Protein AF-A0A947A803-F1 (afdb_monomer)

Structure (mmCIF, N/CA/C/O backbone):
data_AF-A0A947A803-F1
#
_entry.id   AF-A0A947A803-F1
#
loop_
_atom_site.group_PDB
_atom_site.id
_atom_site.type_symbol
_atom_site.label_atom_id
_atom_site.label_alt_id
_atom_site.label_comp_id
_atom_site.label_asym_id
_atom_site.label_entity_id
_atom_site.label_seq_id
_atom_site.pdbx_PDB_ins_code
_atom_site.Cartn_x
_atom_site.Cartn_y
_atom_site.Cartn_z
_atom_site.occupancy
_atom_site.B_iso_or_equiv
_atom_site.auth_seq_id
_atom_site.auth_comp_id
_atom_site.auth_asym_id
_atom_site.auth_atom_id
_atom_site.pdbx_PDB_model_num
ATOM 1 N N . MET A 1 1 ? 1.089 -8.855 36.914 1.00 41.47 1 MET A N 1
ATOM 2 C CA . MET A 1 1 ? 0.316 -8.717 35.662 1.00 41.47 1 MET A CA 1
ATOM 3 C C . MET A 1 1 ? 0.716 -7.421 34.978 1.00 41.47 1 MET A C 1
ATOM 5 O O . MET A 1 1 ? 0.558 -6.369 35.584 1.00 41.47 1 MET A O 1
ATOM 9 N N . SER A 1 2 ? 1.285 -7.482 33.775 1.00 4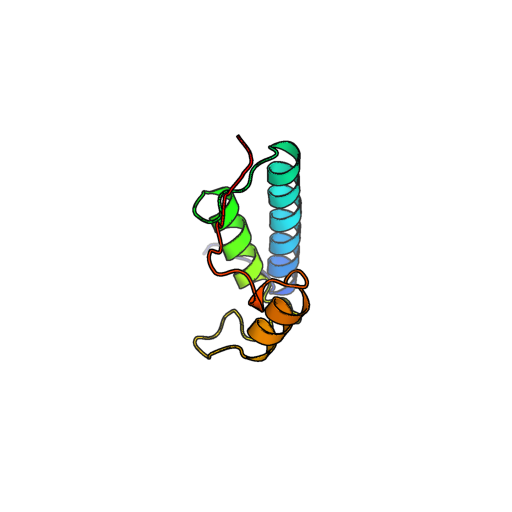4.47 2 SER A N 1
ATOM 10 C CA . SER A 1 2 ? 1.575 -6.293 32.969 1.00 44.47 2 SER A CA 1
ATOM 11 C C . SER A 1 2 ? 0.264 -5.639 32.519 1.00 44.47 2 SER A C 1
ATOM 13 O O . SER A 1 2 ? -0.569 -6.279 31.885 1.00 44.47 2 SER A O 1
ATOM 15 N N . ASN A 1 3 ? 0.082 -4.361 32.858 1.00 51.53 3 ASN A N 1
ATOM 16 C CA . ASN A 1 3 ? -0.990 -3.511 32.337 1.00 51.53 3 ASN A CA 1
ATOM 17 C C . ASN A 1 3 ? -0.695 -3.200 30.859 1.00 51.53 3 ASN A C 1
ATOM 19 O O . ASN A 1 3 ? -0.122 -2.158 30.543 1.00 51.53 3 ASN A O 1
ATOM 23 N N . TYR A 1 4 ? -1.025 -4.119 29.950 1.00 55.88 4 TYR A N 1
ATOM 24 C CA . TYR A 1 4 ? -1.073 -3.792 28.527 1.00 55.88 4 TYR A CA 1
ATOM 25 C C . TYR A 1 4 ? -2.339 -2.971 28.292 1.00 55.88 4 TYR A C 1
ATOM 27 O O . TYR A 1 4 ? -3.452 -3.488 28.320 1.00 55.88 4 TYR A O 1
ATOM 35 N N . LYS A 1 5 ? -2.162 -1.660 28.131 1.00 61.16 5 LYS A N 1
ATOM 36 C CA . LYS A 1 5 ? -3.218 -0.767 27.662 1.00 61.16 5 LYS A CA 1
ATOM 37 C C . LYS A 1 5 ? -3.492 -1.175 26.213 1.00 61.16 5 LYS A C 1
ATOM 39 O O . LYS A 1 5 ? -2.636 -0.940 25.364 1.00 61.16 5 LYS A O 1
ATOM 44 N N . GLU A 1 6 ? -4.607 -1.856 25.957 1.00 64.38 6 GLU A N 1
ATOM 45 C CA . GLU A 1 6 ? -4.999 -2.215 24.592 1.00 64.38 6 GLU A CA 1
ATOM 46 C C . GLU A 1 6 ? -5.030 -0.944 23.738 1.00 64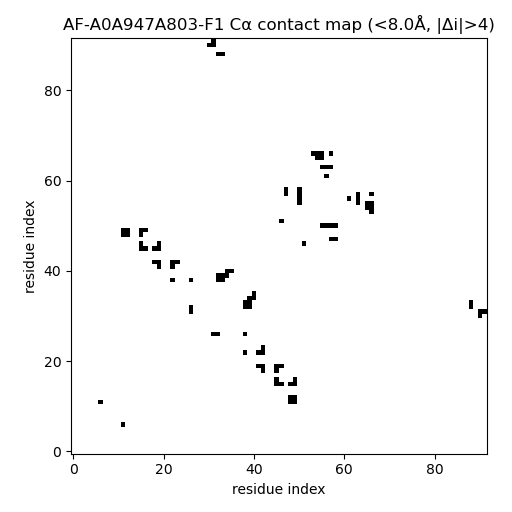.38 6 GLU A C 1
ATOM 48 O O . GLU A 1 6 ? -5.658 0.058 24.101 1.00 64.38 6 GLU A O 1
ATOM 53 N N . THR A 1 7 ? -4.273 -0.953 22.643 1.00 71.06 7 THR A N 1
ATOM 54 C CA . THR A 1 7 ? -4.238 0.160 21.701 1.00 71.06 7 THR A CA 1
ATOM 55 C C . THR A 1 7 ? -5.599 0.282 21.049 1.00 71.06 7 THR A C 1
ATOM 57 O O . THR A 1 7 ? -6.156 -0.688 20.540 1.00 71.06 7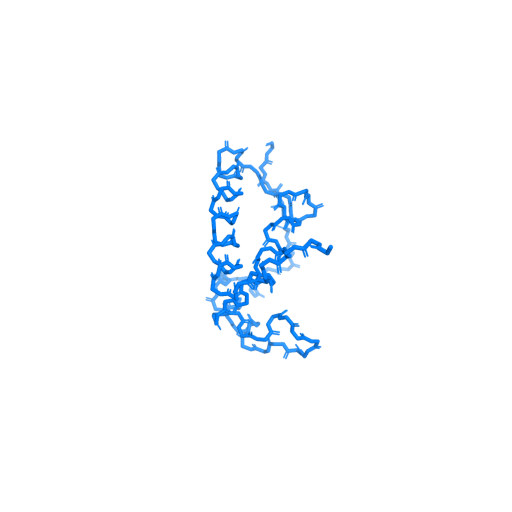 THR A O 1
ATOM 60 N N . THR A 1 8 ? -6.171 1.484 21.070 1.00 84.50 8 THR A N 1
ATOM 61 C CA . THR A 1 8 ? -7.446 1.695 20.387 1.00 84.50 8 THR A CA 1
ATOM 62 C C . THR A 1 8 ? -7.213 1.665 18.878 1.00 84.50 8 THR A C 1
ATOM 64 O O . THR A 1 8 ? -6.180 2.125 18.389 1.00 84.50 8 THR A O 1
ATOM 67 N N . ARG A 1 9 ? -8.196 1.192 18.106 1.00 82.31 9 ARG A N 1
ATOM 68 C CA . ARG A 1 9 ? -8.129 1.177 16.631 1.00 82.31 9 ARG A CA 1
ATOM 69 C C . ARG A 1 9 ? -7.754 2.539 16.029 1.00 82.31 9 ARG A C 1
ATOM 71 O O . ARG A 1 9 ? -7.069 2.607 15.011 1.00 82.31 9 ARG A O 1
ATOM 78 N N . ALA A 1 10 ? -8.175 3.631 16.671 1.00 82.69 10 ALA A N 1
ATOM 79 C CA . ALA A 1 10 ? -7.794 4.985 16.280 1.00 82.69 10 ALA A CA 1
ATOM 80 C C . ALA A 1 10 ? -6.281 5.233 16.432 1.00 82.69 10 ALA A C 1
ATOM 82 O O . ALA A 1 10 ? -5.663 5.774 15.521 1.00 82.69 10 ALA A O 1
ATOM 83 N N . GLN A 1 11 ? -5.664 4.786 17.532 1.00 84.62 11 GLN A N 1
ATOM 84 C CA . GLN A 1 11 ? -4.212 4.882 17.730 1.00 84.62 11 GLN A CA 1
ATOM 85 C C . GLN A 1 11 ? -3.436 4.027 16.726 1.00 84.62 11 GLN A C 1
ATOM 87 O O . GLN A 1 11 ? -2.418 4.472 16.201 1.00 84.62 11 GLN A O 1
ATOM 92 N N . GLU A 1 12 ? -3.918 2.820 16.424 1.00 85.38 12 GLU A N 1
ATOM 93 C CA . GLU A 1 12 ? -3.309 1.955 15.405 1.00 85.38 12 GLU A CA 1
ATOM 94 C C . GLU A 1 12 ? -3.362 2.589 14.016 1.00 85.38 12 GLU A C 1
ATOM 96 O O . GLU A 1 12 ? -2.368 2.569 13.293 1.00 85.38 12 GLU A O 1
ATOM 101 N N . SER A 1 13 ? -4.486 3.224 13.681 1.00 84.88 13 SER A N 1
ATOM 102 C CA . SER A 1 13 ? -4.666 3.934 12.413 1.00 84.88 13 SER A CA 1
ATOM 103 C C . SER A 1 13 ? -3.723 5.136 12.302 1.00 84.88 13 SER A C 1
ATOM 105 O O . SER A 1 13 ? -3.046 5.286 11.288 1.00 84.88 13 SER A O 1
ATOM 107 N N . THR A 1 14 ? -3.604 5.954 13.354 1.00 87.50 14 THR A N 1
ATOM 108 C CA . THR A 1 14 ? -2.660 7.086 13.381 1.00 87.50 14 THR A CA 1
ATOM 109 C C . THR A 1 14 ? -1.217 6.610 13.219 1.00 87.50 14 THR A C 1
ATOM 111 O O . THR A 1 14 ? -0.490 7.124 12.371 1.00 87.50 14 THR A O 1
ATOM 114 N N . ASN A 1 15 ? -0.824 5.564 13.951 1.00 89.25 15 ASN A N 1
ATOM 115 C CA . ASN A 1 15 ? 0.507 4.969 13.825 1.00 89.25 15 ASN A CA 1
ATOM 116 C C . ASN A 1 15 ? 0.761 4.409 12.414 1.00 89.25 15 ASN A C 1
ATOM 118 O O . ASN A 1 15 ? 1.875 4.515 11.898 1.00 89.25 15 ASN A O 1
ATOM 122 N N . ALA A 1 16 ? -0.250 3.809 11.774 1.00 88.06 16 ALA A N 1
ATOM 123 C CA . ALA A 1 16 ? -0.149 3.314 10.403 1.00 88.06 16 ALA A CA 1
ATOM 124 C C . ALA A 1 16 ? 0.088 4.458 9.406 1.00 88.06 16 ALA A C 1
ATOM 126 O O . ALA A 1 16 ? 0.960 4.344 8.545 1.00 88.06 16 ALA A O 1
ATOM 127 N N . ILE A 1 17 ? -0.636 5.572 9.554 1.00 89.25 17 ILE A N 1
ATOM 128 C CA . ILE A 1 17 ? -0.491 6.768 8.712 1.00 89.25 17 ILE A CA 1
ATOM 129 C C . ILE A 1 17 ? 0.901 7.385 8.878 1.00 89.25 17 ILE A C 1
ATOM 131 O O . ILE A 1 17 ? 1.558 7.689 7.883 1.00 89.25 17 ILE A O 1
ATOM 135 N N . GLU A 1 18 ? 1.390 7.525 10.110 1.00 90.38 18 GLU A N 1
ATOM 136 C CA . GLU A 1 18 ? 2.733 8.055 10.367 1.00 90.38 18 GLU A CA 1
ATOM 137 C C . GLU A 1 18 ? 3.821 7.168 9.752 1.00 90.38 18 GLU A C 1
ATOM 139 O O . GLU A 1 18 ? 4.728 7.662 9.077 1.00 90.38 18 GLU A O 1
ATOM 144 N N . ARG A 1 19 ? 3.709 5.843 9.912 1.00 89.62 19 ARG A N 1
ATOM 145 C CA . ARG A 1 19 ? 4.639 4.886 9.295 1.00 89.62 19 ARG A CA 1
ATOM 146 C C . ARG A 1 19 ? 4.599 4.946 7.774 1.00 89.62 19 ARG A C 1
ATOM 148 O O . ARG A 1 19 ? 5.663 4.895 7.152 1.00 89.62 19 ARG A O 1
ATOM 155 N N . LEU A 1 20 ? 3.411 5.069 7.178 1.00 89.69 20 LEU A N 1
ATOM 156 C CA . LEU A 1 20 ? 3.253 5.267 5.736 1.00 89.69 20 LEU A CA 1
ATOM 157 C C . LEU A 1 20 ? 3.963 6.540 5.294 1.00 89.69 20 LEU A C 1
ATOM 159 O O . LEU A 1 20 ? 4.809 6.472 4.409 1.00 89.69 20 LEU A O 1
ATOM 163 N N . TYR A 1 21 ? 3.690 7.670 5.945 1.00 91.06 21 TYR A N 1
ATOM 164 C CA . TYR A 1 21 ? 4.288 8.959 5.607 1.00 91.06 21 TYR A CA 1
ATOM 165 C C . TYR A 1 21 ? 5.820 8.917 5.657 1.00 91.06 21 TYR A C 1
ATOM 167 O O . TYR A 1 21 ? 6.490 9.317 4.704 1.00 91.06 21 TYR A O 1
ATOM 175 N N . VAL A 1 22 ? 6.388 8.375 6.737 1.00 90.62 22 VAL A N 1
ATOM 176 C CA . VAL A 1 22 ? 7.841 8.246 6.899 1.00 90.62 22 VAL A CA 1
ATOM 177 C C . VAL A 1 22 ? 8.427 7.314 5.835 1.00 90.62 22 VAL A C 1
ATOM 179 O O . VAL A 1 22 ? 9.396 7.677 5.169 1.00 90.62 22 VAL A O 1
ATOM 182 N N . THR A 1 23 ? 7.816 6.147 5.607 1.00 88.44 23 THR A N 1
ATOM 183 C CA . THR A 1 23 ? 8.291 5.179 4.602 1.00 88.44 23 THR A CA 1
ATOM 184 C C . THR A 1 23 ? 8.221 5.755 3.188 1.00 88.44 23 THR A C 1
ATOM 186 O O . THR A 1 23 ? 9.182 5.628 2.431 1.00 88.44 23 THR A O 1
ATOM 189 N N . MET A 1 24 ? 7.129 6.438 2.839 1.00 87.81 24 MET A N 1
ATOM 190 C CA . MET A 1 24 ? 6.969 7.120 1.553 1.00 87.81 24 MET A CA 1
ATOM 191 C C . MET A 1 24 ? 7.994 8.238 1.377 1.00 87.81 24 MET A C 1
ATOM 193 O O . MET A 1 24 ? 8.598 8.339 0.315 1.00 87.81 24 MET A O 1
ATOM 197 N N . ARG A 1 25 ? 8.264 9.033 2.417 1.00 88.81 25 ARG A N 1
ATOM 198 C CA . ARG A 1 25 ? 9.304 10.068 2.375 1.00 88.81 25 ARG A CA 1
ATOM 199 C C . ARG A 1 25 ? 10.694 9.471 2.163 1.00 88.81 25 ARG A C 1
ATOM 201 O O . ARG A 1 25 ? 11.486 10.025 1.406 1.00 88.81 25 ARG A O 1
ATOM 208 N N . HIS A 1 26 ? 10.991 8.338 2.797 1.00 86.94 26 HIS A N 1
ATOM 209 C CA . HIS A 1 26 ? 12.244 7.621 2.571 1.00 86.94 26 HIS A CA 1
ATOM 210 C C . HIS A 1 26 ? 12.351 7.067 1.152 1.00 86.94 26 HIS A C 1
ATOM 212 O O . HIS A 1 26 ? 13.420 7.165 0.561 1.00 86.94 26 HIS A O 1
ATOM 218 N N . LEU A 1 27 ? 11.269 6.518 0.601 1.00 84.88 27 LEU A N 1
ATOM 219 C CA . LEU A 1 27 ? 11.229 6.040 -0.782 1.00 84.88 27 LEU A CA 1
ATOM 220 C C . LEU A 1 27 ? 11.411 7.183 -1.776 1.00 84.88 27 LEU A C 1
ATOM 222 O O . LEU A 1 27 ? 12.239 7.079 -2.672 1.00 84.88 27 LEU A O 1
ATOM 226 N N . PHE A 1 28 ? 10.714 8.295 -1.555 1.00 84.19 28 PHE A N 1
ATOM 227 C CA . PHE A 1 28 ? 10.839 9.492 -2.373 1.00 84.19 28 PHE A CA 1
ATOM 228 C C . PHE A 1 28 ? 12.274 10.030 -2.375 1.00 84.19 28 PHE A C 1
ATOM 230 O O . PHE A 1 28 ? 12.852 10.244 -3.432 1.00 84.19 28 PHE A O 1
ATOM 237 N N . ASN A 1 29 ? 12.894 10.172 -1.198 1.00 84.56 29 ASN A N 1
ATOM 238 C CA . ASN A 1 29 ? 14.286 10.622 -1.095 1.00 84.56 29 ASN A CA 1
ATOM 239 C C . ASN A 1 29 ? 15.292 9.625 -1.692 1.00 84.56 29 ASN A C 1
ATOM 241 O O . ASN A 1 29 ? 16.400 10.015 -2.049 1.00 84.56 29 ASN A O 1
ATOM 245 N N . ARG A 1 30 ? 14.940 8.337 -1.740 1.00 84.12 30 ARG A N 1
ATOM 246 C CA . ARG A 1 30 ? 15.780 7.269 -2.287 1.00 84.12 30 ARG A CA 1
ATOM 247 C C . ARG A 1 30 ? 15.711 7.193 -3.814 1.00 84.12 30 ARG A C 1
ATOM 249 O O . ARG A 1 30 ? 16.603 6.600 -4.404 1.00 84.12 30 ARG A O 1
ATOM 256 N N . GLY A 1 31 ? 14.675 7.749 -4.436 1.00 81.19 31 GLY A N 1
ATOM 257 C CA . GLY A 1 31 ? 14.462 7.720 -5.885 1.00 81.19 31 GLY A CA 1
ATOM 258 C C . GLY A 1 31 ? 13.849 6.415 -6.397 1.00 81.19 31 GLY A C 1
ATOM 259 O O . GLY A 1 31 ? 13.039 6.451 -7.304 1.00 81.19 31 GLY A O 1
ATOM 260 N N . PHE A 1 32 ? 14.108 5.269 -5.757 1.00 72.62 32 PHE A N 1
ATOM 261 C CA . PHE A 1 32 ? 13.594 3.982 -6.237 1.00 72.62 32 PHE A CA 1
ATOM 262 C C . PHE A 1 32 ? 12.712 3.229 -5.233 1.00 72.62 32 PHE A C 1
ATOM 264 O O . PHE A 1 32 ? 12.922 3.249 -4.013 1.00 72.62 32 PHE A O 1
ATOM 271 N N . TYR A 1 33 ? 11.744 2.479 -5.772 1.00 80.94 33 TYR A N 1
ATOM 272 C CA . TYR A 1 33 ? 10.807 1.639 -5.028 1.00 80.94 33 TYR A CA 1
ATOM 273 C C . TYR A 1 33 ? 10.852 0.187 -5.507 1.00 80.94 33 TYR A C 1
ATOM 275 O O . TYR A 1 33 ? 10.620 -0.111 -6.675 1.00 80.94 33 TYR A O 1
ATOM 283 N N . LYS A 1 34 ? 11.090 -0.739 -4.570 1.00 82.00 34 LYS A N 1
ATOM 284 C CA . LYS A 1 34 ? 10.978 -2.181 -4.808 1.00 82.00 34 LYS A CA 1
ATOM 285 C C . LYS A 1 34 ? 9.773 -2.737 -4.038 1.00 82.00 34 LYS A C 1
ATOM 287 O O . LYS A 1 34 ? 9.871 -2.840 -2.811 1.00 82.00 34 LYS A O 1
ATOM 292 N N . PRO A 1 35 ? 8.682 -3.148 -4.717 1.00 81.56 35 PRO A N 1
ATOM 293 C CA . PRO A 1 35 ? 7.487 -3.684 -4.058 1.00 81.56 35 PRO A CA 1
ATOM 294 C C . PRO A 1 35 ? 7.765 -4.887 -3.154 1.00 81.56 35 PRO A C 1
ATOM 296 O O . PRO A 1 35 ? 7.183 -5.007 -2.084 1.00 81.56 35 PRO A O 1
ATOM 299 N N . THR A 1 36 ? 8.701 -5.748 -3.556 1.00 84.69 36 THR A N 1
ATOM 300 C CA . THR A 1 36 ? 9.110 -6.942 -2.797 1.00 84.69 36 THR A CA 1
ATOM 301 C C . THR A 1 36 ? 10.271 -6.674 -1.828 1.00 84.69 36 THR A C 1
ATOM 303 O O . THR A 1 36 ? 10.947 -7.605 -1.395 1.00 84.69 36 THR A O 1
ATOM 306 N N . GLY A 1 37 ? 10.622 -5.408 -1.597 1.00 85.31 37 GLY A N 1
ATOM 307 C CA . GLY A 1 37 ? 11.666 -5.006 -0.658 1.00 85.31 37 GLY A CA 1
ATOM 308 C C . GLY A 1 37 ? 11.093 -4.656 0.713 1.00 85.31 37 GLY A C 1
ATOM 309 O O . GLY A 1 37 ? 9.889 -4.497 0.875 1.00 85.31 37 GLY A O 1
ATOM 310 N N . VAL A 1 38 ? 11.976 -4.429 1.689 1.00 85.69 38 VAL A N 1
ATOM 311 C CA . VAL A 1 38 ? 11.593 -4.107 3.079 1.00 85.69 38 VAL A CA 1
ATOM 312 C C . VAL A 1 38 ? 10.653 -2.896 3.163 1.00 85.69 38 VAL A C 1
ATOM 314 O O . VAL A 1 38 ? 9.668 -2.919 3.897 1.00 85.69 38 VAL A O 1
ATOM 317 N N . SER A 1 39 ? 10.917 -1.842 2.384 1.00 83.44 39 SER A N 1
ATOM 318 C CA . SER A 1 39 ? 10.049 -0.658 2.334 1.00 83.44 39 SER A CA 1
ATOM 319 C C . SER A 1 39 ? 8.686 -0.954 1.701 1.00 83.44 39 SER A C 1
ATOM 321 O O . SER A 1 39 ? 7.687 -0.410 2.159 1.00 83.44 39 SER A O 1
ATOM 323 N N . GLY A 1 40 ? 8.627 -1.832 0.694 1.00 85.81 40 GLY A N 1
ATOM 324 C CA . GLY A 1 40 ? 7.371 -2.262 0.075 1.00 85.81 40 GLY A CA 1
ATOM 325 C C . GLY A 1 40 ? 6.528 -3.126 1.002 1.00 85.81 40 GLY A C 1
ATOM 326 O O . GLY A 1 40 ? 5.340 -2.857 1.167 1.00 85.81 40 GLY A O 1
ATOM 327 N N . ASP A 1 41 ? 7.145 -4.069 1.712 1.00 88.31 41 ASP A N 1
ATOM 328 C CA . ASP A 1 41 ? 6.449 -4.850 2.735 1.00 88.31 41 ASP A CA 1
ATOM 329 C C . ASP A 1 41 ? 5.949 -3.972 3.889 1.00 88.31 41 ASP A C 1
ATOM 331 O O . ASP A 1 41 ? 4.821 -4.150 4.351 1.00 88.31 41 ASP A O 1
ATOM 335 N N . SER A 1 42 ? 6.737 -2.979 4.317 1.00 87.88 42 SER A N 1
ATOM 336 C CA . SER A 1 42 ? 6.313 -2.003 5.329 1.00 87.88 42 SER A CA 1
ATOM 337 C C . SER A 1 42 ? 5.081 -1.210 4.876 1.00 87.88 42 SER A C 1
ATOM 339 O O . SER A 1 42 ? 4.098 -1.128 5.616 1.00 87.88 42 SER A O 1
ATOM 341 N N . LEU A 1 43 ? 5.091 -0.682 3.644 1.00 87.19 43 LEU A N 1
ATOM 342 C CA . LEU A 1 43 ? 3.942 0.025 3.070 1.00 87.19 43 LEU A CA 1
ATOM 343 C C . LEU A 1 43 ? 2.712 -0.883 2.966 1.00 87.19 43 LEU A C 1
ATOM 345 O O . LEU A 1 43 ? 1.624 -0.482 3.375 1.00 87.19 43 LEU A O 1
ATOM 349 N N . LYS A 1 44 ? 2.883 -2.110 2.461 1.00 86.06 44 LYS A N 1
ATOM 350 C CA . LYS A 1 44 ? 1.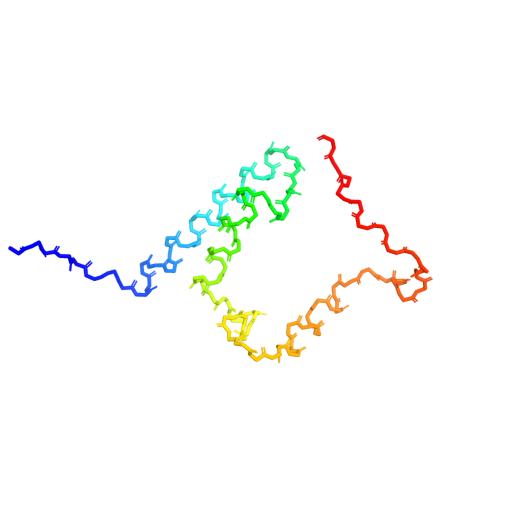808 -3.102 2.321 1.00 86.06 44 LYS A CA 1
ATOM 351 C C . LYS A 1 44 ? 1.147 -3.388 3.666 1.00 86.06 44 LYS A C 1
ATOM 353 O O . LYS A 1 44 ? -0.071 -3.304 3.782 1.00 86.06 44 LYS A O 1
ATOM 358 N N . ASN A 1 45 ? 1.946 -3.668 4.692 1.00 88.69 45 ASN A N 1
ATOM 359 C CA . ASN A 1 45 ? 1.439 -3.969 6.029 1.00 88.69 45 ASN A CA 1
ATOM 360 C C . ASN A 1 45 ? 0.721 -2.764 6.646 1.00 88.69 45 ASN A C 1
ATOM 362 O O . ASN A 1 45 ? -0.327 -2.926 7.266 1.00 88.69 45 ASN A O 1
ATOM 366 N N . ALA A 1 46 ? 1.251 -1.555 6.455 1.00 88.25 46 ALA A N 1
ATOM 367 C CA . ALA A 1 46 ? 0.617 -0.347 6.964 1.00 88.25 46 ALA A CA 1
ATOM 368 C C . ALA A 1 46 ? -0.705 -0.028 6.238 1.00 88.25 46 ALA A C 1
ATOM 370 O O . ALA A 1 46 ? -1.665 0.371 6.890 1.00 88.25 46 ALA A O 1
ATOM 371 N N . LEU A 1 47 ? -0.799 -0.273 4.927 1.00 86.06 47 LEU A N 1
ATOM 372 C CA . LEU A 1 47 ? -2.053 -0.154 4.172 1.00 86.06 47 LEU A CA 1
ATOM 373 C C . LEU A 1 47 ? -3.089 -1.200 4.602 1.00 86.06 47 LEU A C 1
ATOM 375 O O . LEU A 1 47 ? -4.251 -0.854 4.801 1.00 86.06 47 LEU A O 1
ATOM 379 N N . LEU A 1 48 ? -2.676 -2.456 4.792 1.00 86.38 48 LEU A N 1
ATOM 380 C CA . LEU A 1 48 ? -3.561 -3.523 5.273 1.00 86.38 48 LEU A CA 1
ATOM 381 C C . LEU A 1 48 ? -4.067 -3.262 6.694 1.00 86.38 48 LEU A C 1
ATOM 383 O O . LEU A 1 48 ? -5.207 -3.599 6.997 1.00 86.38 48 LEU A O 1
ATOM 387 N N . LEU A 1 49 ? -3.248 -2.642 7.548 1.00 86.94 49 LEU A N 1
ATOM 388 C CA . LEU A 1 49 ? -3.660 -2.204 8.882 1.00 86.94 49 LEU A CA 1
ATOM 389 C C . LEU A 1 49 ? -4.649 -1.034 8.805 1.00 86.94 49 LEU A C 1
ATOM 391 O O . LEU A 1 49 ? -5.668 -1.038 9.491 1.00 86.94 49 LEU A O 1
ATOM 395 N N . LEU A 1 50 ? -4.356 -0.044 7.958 1.00 86.12 50 LEU A N 1
ATOM 396 C CA . LEU A 1 50 ? -5.167 1.163 7.819 1.00 86.12 50 LEU A CA 1
ATOM 397 C C . LEU A 1 50 ? -6.543 0.878 7.200 1.00 86.12 50 LEU A C 1
ATOM 399 O O . LEU A 1 50 ? -7.507 1.555 7.546 1.00 86.12 50 LEU A O 1
ATOM 403 N N . ARG A 1 51 ? -6.633 -0.116 6.303 1.00 84.50 51 ARG A N 1
ATOM 404 C CA . ARG A 1 51 ? -7.840 -0.472 5.531 1.00 84.50 51 ARG A CA 1
ATOM 405 C C . ARG A 1 51 ? -8.564 0.769 4.982 1.00 84.50 51 ARG A C 1
ATOM 407 O O . ARG A 1 51 ? -9.700 1.032 5.383 1.00 84.50 51 ARG A O 1
ATOM 414 N N . PRO A 1 52 ? -7.913 1.563 4.113 1.00 79.50 52 PRO A N 1
ATOM 415 C CA . PRO A 1 52 ? -8.502 2.795 3.608 1.00 79.50 52 PRO A CA 1
ATOM 416 C C . PRO A 1 52 ? -9.798 2.496 2.860 1.00 79.50 52 PRO A C 1
ATOM 418 O O . PRO A 1 52 ? -9.841 1.566 2.058 1.00 79.50 52 PRO A O 1
ATOM 421 N N . GLU A 1 53 ? -10.817 3.328 3.059 1.00 79.56 53 GLU A N 1
ATOM 422 C CA . GLU A 1 53 ? -12.118 3.172 2.396 1.00 79.56 53 GLU A CA 1
ATOM 423 C C . GLU A 1 53 ? -11.992 3.136 0.865 1.00 79.56 53 GLU A C 1
ATOM 425 O O . GLU A 1 53 ? -12.665 2.352 0.205 1.00 79.56 53 GLU A O 1
ATOM 430 N N . ILE A 1 54 ? -11.044 3.898 0.307 1.00 72.50 54 ILE A N 1
ATOM 431 C CA . ILE A 1 54 ? -10.754 3.936 -1.136 1.00 72.50 54 ILE A CA 1
ATOM 432 C C . ILE A 1 54 ? -10.297 2.589 -1.725 1.00 72.50 54 ILE A C 1
ATOM 434 O O . ILE A 1 54 ? -10.334 2.422 -2.939 1.00 72.50 54 ILE A O 1
ATOM 438 N N . TYR A 1 55 ? -9.855 1.645 -0.888 1.00 69.56 55 TYR A N 1
ATOM 439 C CA . TYR A 1 55 ? -9.447 0.296 -1.294 1.00 69.56 55 TYR A CA 1
ATOM 440 C C . TYR A 1 55 ? -10.443 -0.782 -0.838 1.00 69.56 55 TYR A C 1
ATOM 442 O O . TYR A 1 55 ? -10.150 -1.973 -0.952 1.00 69.56 55 TYR A O 1
ATOM 450 N N . GLY A 1 56 ? -11.608 -0.374 -0.319 1.00 73.88 56 GLY A N 1
ATOM 451 C CA . GLY A 1 56 ? -12.734 -1.250 -0.011 1.00 73.88 56 GLY A CA 1
ATOM 452 C C . GLY A 1 56 ? -12.348 -2.462 0.838 1.00 73.88 56 GLY A C 1
ATOM 453 O O . GLY A 1 56 ? -11.854 -2.335 1.964 1.00 73.88 56 GLY A O 1
ATOM 454 N N . THR A 1 57 ? -12.568 -3.660 0.300 1.00 74.38 57 THR A N 1
ATOM 455 C CA . THR A 1 57 ? -12.324 -4.931 0.998 1.00 74.38 57 THR A CA 1
ATOM 456 C C . THR A 1 57 ? -10.908 -5.484 0.808 1.00 74.38 57 THR A C 1
ATOM 458 O O . THR A 1 57 ? -10.723 -6.694 0.869 1.00 74.38 57 THR A O 1
ATOM 461 N N . ILE A 1 58 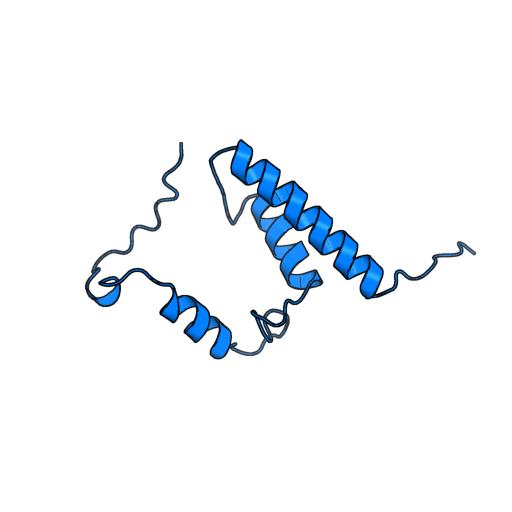? -9.886 -4.638 0.625 1.00 73.06 58 ILE A N 1
ATOM 462 C CA . ILE A 1 58 ? -8.481 -5.060 0.409 1.00 73.06 58 ILE A CA 1
ATOM 463 C C . ILE A 1 58 ? -7.927 -6.047 1.457 1.00 73.06 58 ILE A C 1
ATOM 465 O O . ILE A 1 58 ? -6.979 -6.776 1.184 1.00 73.06 58 ILE A O 1
ATOM 469 N N . ALA A 1 59 ? -8.500 -6.068 2.662 1.00 74.25 59 ALA A N 1
ATOM 470 C CA . ALA A 1 59 ? -8.107 -6.966 3.749 1.00 74.25 59 ALA A CA 1
ATOM 471 C C . ALA A 1 59 ? -8.949 -8.257 3.835 1.00 74.25 59 ALA A C 1
ATOM 473 O O . ALA A 1 59 ? -8.766 -9.039 4.766 1.00 74.25 59 ALA A O 1
ATOM 474 N N . GLU A 1 60 ? -9.895 -8.468 2.921 1.00 78.62 60 GLU A N 1
ATOM 475 C CA . GLU A 1 60 ? -10.740 -9.663 2.853 1.00 78.62 60 GLU A CA 1
ATOM 476 C C . GLU A 1 60 ? -10.285 -10.575 1.705 1.00 78.62 60 GLU A C 1
ATOM 478 O O . GLU A 1 60 ? -9.776 -10.111 0.692 1.00 78.62 60 GLU A O 1
ATOM 483 N N . GLU A 1 61 ? -10.518 -11.883 1.826 1.00 69.94 61 GLU A N 1
ATOM 484 C CA . GLU A 1 61 ? -10.196 -12.878 0.781 1.00 69.94 61 GLU A CA 1
ATOM 485 C C . GLU A 1 61 ? -11.106 -12.800 -0.461 1.00 69.94 61 GLU A C 1
ATOM 487 O O . GLU A 1 61 ? -10.973 -13.587 -1.399 1.00 69.94 61 GLU A O 1
ATOM 492 N N . LYS A 1 62 ? -12.062 -11.867 -0.476 1.00 71.31 62 LYS A N 1
ATOM 493 C CA . LYS A 1 62 ? -12.996 -11.682 -1.587 1.00 71.31 62 LYS A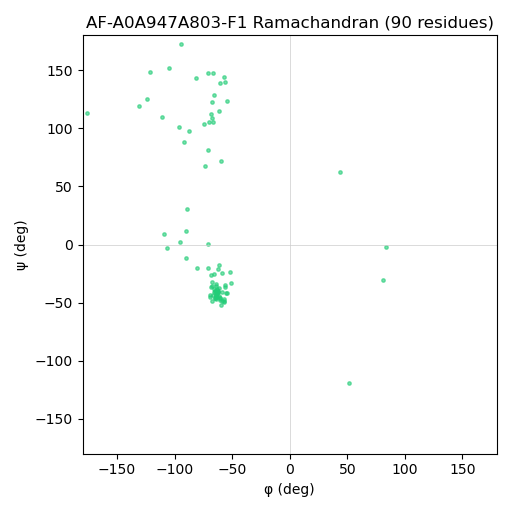 CA 1
ATOM 494 C C . LYS A 1 62 ? -12.347 -10.869 -2.701 1.00 71.31 62 LYS A C 1
ATOM 496 O O . LYS A 1 62 ? -11.617 -9.914 -2.459 1.00 71.31 62 LYS A O 1
ATOM 501 N N . SER A 1 63 ? -12.671 -11.228 -3.940 1.00 67.50 63 SER A N 1
ATOM 502 C CA . SER A 1 63 ? -12.274 -10.470 -5.125 1.00 67.50 63 SER A CA 1
ATOM 503 C C . SER A 1 63 ? -12.865 -9.057 -5.084 1.00 67.50 63 SER A C 1
ATOM 505 O O . SER A 1 63 ? -14.085 -8.909 -5.165 1.00 67.50 63 SER A O 1
ATOM 507 N N . GLU A 1 64 ? -12.010 -8.036 -4.990 1.00 73.25 64 GLU A N 1
ATOM 508 C CA . GLU A 1 64 ? -12.443 -6.641 -4.876 1.00 73.25 64 GLU A CA 1
ATOM 509 C C . GLU A 1 64 ? -12.547 -5.960 -6.249 1.00 73.25 64 GLU A C 1
ATOM 511 O O . GLU A 1 64 ? -11.599 -5.362 -6.766 1.00 73.25 64 GLU A O 1
ATOM 516 N N . LEU A 1 65 ? -13.728 -6.080 -6.864 1.00 76.62 65 LEU A N 1
ATOM 517 C CA . LEU A 1 65 ? -14.001 -5.594 -8.221 1.00 76.62 65 LEU A CA 1
ATOM 518 C C . LEU A 1 65 ? -13.883 -4.064 -8.327 1.00 76.62 65 LEU A C 1
ATOM 520 O O . LEU A 1 65 ? -13.383 -3.554 -9.327 1.00 76.62 65 LEU A O 1
ATOM 524 N N . ASN A 1 66 ? -14.282 -3.335 -7.281 1.00 75.19 66 ASN A N 1
ATOM 525 C CA . ASN A 1 66 ? -14.178 -1.873 -7.243 1.00 75.19 66 ASN A CA 1
ATOM 526 C C . ASN A 1 66 ? -12.718 -1.410 -7.232 1.00 75.19 66 ASN A C 1
ATOM 528 O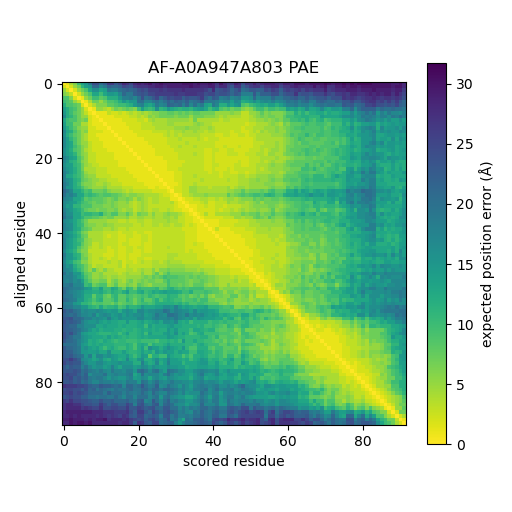 O . ASN A 1 66 ? -12.370 -0.448 -7.910 1.00 75.19 66 ASN A O 1
ATOM 532 N N . GLY A 1 67 ? -11.850 -2.130 -6.516 1.00 73.38 67 GLY A N 1
ATOM 533 C CA . GLY A 1 67 ? -10.410 -1.883 -6.522 1.00 73.38 67 GLY A CA 1
ATOM 534 C C . GLY A 1 67 ? -9.797 -2.108 -7.905 1.00 73.38 67 GLY A C 1
ATOM 535 O O . GLY A 1 67 ? -8.955 -1.326 -8.340 1.00 73.38 67 GLY A O 1
ATOM 536 N N . LEU A 1 68 ? -10.261 -3.1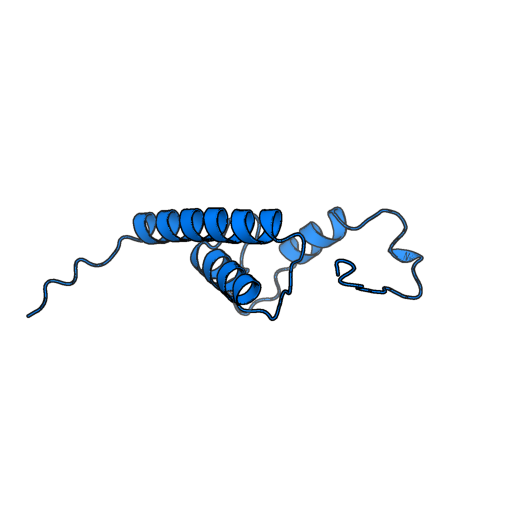24 -8.639 1.00 76.50 68 LEU A N 1
ATOM 537 C CA . LEU A 1 68 ? -9.833 -3.337 -10.022 1.00 76.50 68 LEU A CA 1
ATOM 538 C C . LEU A 1 68 ? -10.281 -2.189 -10.935 1.00 76.50 68 LEU A C 1
ATOM 540 O O . LEU A 1 68 ? -9.463 -1.675 -11.692 1.00 76.50 68 LEU A O 1
ATOM 544 N N . ILE A 1 69 ? -11.540 -1.750 -10.835 1.00 82.25 69 ILE A N 1
ATOM 545 C CA . ILE A 1 69 ? -12.052 -0.590 -11.586 1.00 82.25 69 ILE A CA 1
ATOM 546 C C . ILE A 1 69 ? -11.216 0.655 -11.276 1.00 82.25 69 ILE A C 1
ATOM 548 O O . ILE A 1 69 ? -10.750 1.322 -12.195 1.00 82.25 69 ILE A O 1
ATOM 552 N N . TYR A 1 70 ? -10.937 0.911 -9.996 1.00 79.44 70 TYR A N 1
ATOM 553 C CA . TYR A 1 70 ? -10.112 2.035 -9.552 1.00 79.44 70 TYR A CA 1
ATOM 554 C C . TYR A 1 70 ? -8.722 2.045 -10.203 1.00 79.44 70 TYR A C 1
ATOM 556 O O . TYR A 1 70 ? -8.228 3.110 -10.586 1.00 79.44 70 TYR A O 1
ATOM 564 N N . VAL A 1 71 ? -8.084 0.874 -10.322 1.00 79.56 71 VAL A N 1
ATOM 565 C CA . VAL A 1 71 ? -6.790 0.729 -11.004 1.00 79.56 71 VAL A CA 1
ATOM 566 C C . VAL A 1 71 ? -6.946 0.978 -12.499 1.00 79.56 71 VAL A C 1
ATOM 568 O O . VAL A 1 71 ? -6.181 1.763 -13.051 1.00 79.56 71 VAL A O 1
ATOM 571 N N . LEU A 1 72 ? -7.939 0.356 -13.142 1.00 82.56 72 LEU A N 1
ATOM 572 C CA . LEU A 1 72 ? -8.185 0.485 -14.581 1.00 82.56 72 LEU A CA 1
ATOM 573 C C . LEU A 1 72 ? -8.432 1.940 -15.002 1.00 82.56 72 LEU A C 1
ATOM 575 O O . LEU A 1 72 ? -7.883 2.369 -16.011 1.00 82.56 72 LEU A O 1
ATOM 579 N N . GLU A 1 73 ? -9.179 2.712 -14.210 1.00 85.56 73 GLU A N 1
ATOM 580 C CA . GLU A 1 73 ? -9.433 4.144 -14.446 1.00 85.56 73 GLU A CA 1
ATOM 581 C C . GLU A 1 73 ? -8.170 5.016 -14.422 1.00 85.56 73 GLU A C 1
ATOM 583 O O . GLU A 1 73 ? -8.181 6.136 -14.927 1.00 85.56 73 GLU A O 1
ATOM 588 N N . ARG A 1 74 ? -7.091 4.538 -13.796 1.00 84.25 74 ARG A N 1
ATOM 589 C CA . ARG A 1 74 ? -5.834 5.281 -13.617 1.00 84.25 74 ARG A CA 1
ATOM 590 C C . ARG A 1 74 ? -4.714 4.775 -14.510 1.00 84.25 74 ARG A C 1
ATOM 592 O O . ARG A 1 74 ? -3.617 5.332 -14.471 1.00 84.25 74 ARG A O 1
ATOM 599 N N . LEU A 1 75 ? -4.958 3.715 -15.277 1.00 84.25 75 LEU A N 1
ATOM 600 C CA . LEU A 1 75 ? -3.979 3.257 -16.246 1.00 84.25 75 LEU A CA 1
ATOM 601 C C . LEU A 1 75 ? -3.819 4.301 -17.363 1.00 84.25 75 LEU A C 1
ATOM 603 O O . LEU A 1 75 ? -4.787 4.975 -17.716 1.00 84.25 75 LEU A O 1
ATOM 607 N N . PRO A 1 76 ? -2.612 4.433 -17.938 1.00 84.31 76 PRO A N 1
ATOM 608 C CA . PRO A 1 76 ? -2.379 5.341 -19.052 1.00 84.31 76 PRO A CA 1
ATOM 609 C C . PRO A 1 76 ? -3.292 5.042 -20.245 1.00 84.31 76 PRO A C 1
ATOM 611 O O . PRO A 1 76 ? -3.549 3.879 -20.577 1.00 84.31 76 PRO A O 1
ATOM 614 N N . GLU A 1 77 ? -3.727 6.096 -20.936 1.00 85.88 77 GLU A N 1
ATOM 615 C CA . GLU A 1 77 ? -4.427 5.956 -22.213 1.00 85.88 77 GLU A CA 1
ATOM 616 C C . GLU A 1 77 ? -3.565 5.167 -23.216 1.00 85.88 77 GLU A C 1
ATOM 618 O O . GLU A 1 77 ? -2.345 5.319 -23.268 1.00 85.88 77 GLU A O 1
ATOM 623 N N . GLY A 1 78 ? -4.195 4.283 -23.997 1.00 83.00 78 GLY A N 1
ATOM 624 C CA . GLY A 1 78 ? -3.500 3.434 -24.976 1.00 83.00 78 GLY A CA 1
ATOM 625 C C . GLY A 1 78 ? -2.882 2.142 -24.419 1.00 83.00 78 GLY A C 1
ATOM 626 O O . GLY A 1 78 ? -2.393 1.330 -25.201 1.00 83.00 78 GLY A O 1
ATOM 627 N N . ILE A 1 79 ? -2.966 1.866 -23.106 1.00 84.12 79 ILE A N 1
ATOM 628 C CA . ILE A 1 79 ? -2.425 0.618 -22.521 1.00 84.12 79 ILE A CA 1
ATOM 629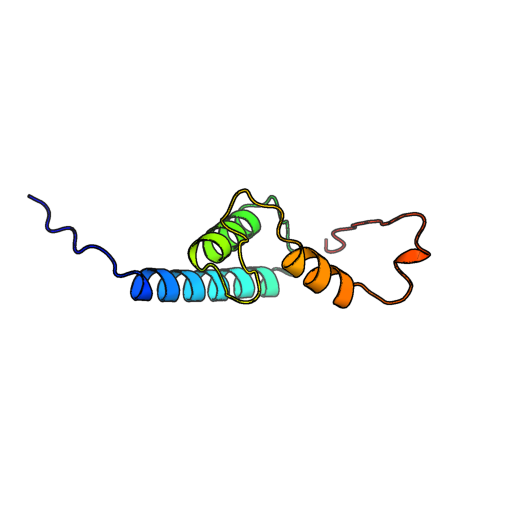 C C . ILE A 1 79 ? -3.037 -0.662 -23.115 1.00 84.12 79 ILE A C 1
ATOM 631 O O . ILE A 1 79 ? -2.417 -1.721 -23.107 1.00 84.12 79 ILE A O 1
ATOM 635 N N . HIS A 1 80 ? -4.251 -0.567 -23.655 1.00 81.38 80 HIS A N 1
ATOM 636 C CA . HIS A 1 80 ? -4.950 -1.676 -24.301 1.00 81.38 80 HIS A CA 1
ATOM 637 C C . HIS A 1 80 ? -4.331 -2.076 -25.652 1.00 81.38 80 HIS A C 1
ATOM 639 O O . HIS A 1 80 ? -4.528 -3.203 -26.100 1.00 81.38 80 HIS A O 1
ATOM 645 N N . GLU A 1 81 ? -3.559 -1.189 -26.285 1.00 86.88 81 GLU A N 1
ATOM 646 C CA . GLU A 1 81 ? -2.827 -1.459 -27.530 1.00 86.88 81 GLU A CA 1
ATOM 647 C C . GLU A 1 81 ? -1.410 -1.997 -27.257 1.00 86.88 81 GLU A C 1
ATOM 649 O O . GLU A 1 81 ? -0.732 -2.504 -28.158 1.00 86.88 81 GLU A O 1
ATOM 654 N N . CYS A 1 82 ? -0.948 -1.931 -26.002 1.00 82.19 82 CYS A N 1
ATOM 655 C CA . CYS A 1 82 ? 0.365 -2.419 -25.608 1.00 82.19 82 CYS A CA 1
ATOM 656 C C . CYS A 1 82 ? 0.415 -3.951 -25.653 1.00 82.19 82 CYS A C 1
ATOM 658 O O . CYS A 1 82 ? -0.055 -4.648 -24.757 1.00 82.19 82 CYS A O 1
ATOM 660 N N . ARG A 1 83 ? 1.079 -4.493 -26.679 1.00 81.75 83 ARG A N 1
ATOM 661 C CA . ARG A 1 83 ? 1.347 -5.938 -26.800 1.00 81.75 83 ARG A CA 1
ATOM 662 C C . ARG A 1 83 ? 2.333 -6.464 -25.753 1.00 81.75 83 ARG A C 1
ATOM 664 O O . ARG A 1 83 ? 2.310 -7.647 -25.422 1.00 81.75 83 ARG A O 1
ATOM 671 N N . TYR A 1 84 ? 3.198 -5.588 -25.253 1.00 79.12 84 TYR A N 1
ATOM 672 C CA . TYR A 1 84 ? 4.182 -5.894 -24.225 1.00 79.12 84 TYR A CA 1
ATOM 673 C C . TYR A 1 84 ? 4.086 -4.835 -23.137 1.00 79.12 84 TYR A C 1
ATOM 675 O O . TYR A 1 84 ? 4.308 -3.655 -23.397 1.00 79.12 84 TYR A O 1
ATOM 683 N N . ILE A 1 85 ? 3.764 -5.266 -21.921 1.00 70.62 85 ILE A N 1
ATOM 684 C CA . ILE A 1 85 ? 3.844 -4.420 -20.736 1.00 70.62 85 ILE A CA 1
ATOM 685 C C . ILE A 1 85 ? 5.192 -4.724 -20.100 1.00 70.62 85 ILE A C 1
ATOM 687 O O . ILE A 1 85 ? 5.368 -5.757 -19.454 1.00 70.62 85 ILE A O 1
ATOM 691 N N . ASN A 1 86 ? 6.162 -3.844 -20.328 1.00 61.41 86 ASN A N 1
ATOM 692 C CA . ASN A 1 86 ? 7.424 -3.916 -19.618 1.00 61.41 86 ASN A CA 1
ATOM 693 C C . ASN A 1 86 ? 7.257 -3.125 -18.321 1.00 61.41 86 ASN A C 1
ATOM 695 O O . ASN A 1 86 ? 7.340 -1.900 -18.318 1.00 61.41 86 ASN A O 1
ATOM 699 N N . LEU A 1 87 ? 6.969 -3.825 -17.224 1.00 62.59 87 LEU A N 1
ATOM 700 C CA . LEU A 1 87 ? 7.054 -3.251 -15.883 1.00 62.59 87 LEU A CA 1
ATOM 701 C C . LEU A 1 87 ? 8.536 -3.127 -15.526 1.00 62.59 87 LEU A C 1
ATOM 703 O O . LEU A 1 87 ? 9.059 -3.853 -14.682 1.00 62.59 87 LEU A O 1
ATOM 707 N N . THR A 1 88 ? 9.244 -2.244 -16.223 1.00 48.22 88 THR A N 1
ATOM 708 C CA . THR A 1 88 ? 10.549 -1.807 -15.766 1.00 48.22 88 THR A CA 1
ATOM 709 C C . THR A 1 88 ? 10.298 -0.995 -14.514 1.00 48.22 88 THR A C 1
ATOM 711 O O . THR A 1 88 ? 9.746 0.101 -14.570 1.00 48.22 88 THR A O 1
ATOM 714 N N . SER A 1 89 ? 10.735 -1.528 -13.376 1.00 48.16 89 SER A N 1
ATOM 715 C CA . SER A 1 89 ? 11.336 -0.672 -12.359 1.00 48.16 89 SER A CA 1
ATOM 716 C C . SER A 1 89 ? 12.555 -0.014 -13.010 1.00 48.16 89 SER A C 1
ATOM 718 O O . SER A 1 89 ? 13.684 -0.436 -12.791 1.00 48.16 89 SER A O 1
ATOM 720 N N . ASP A 1 90 ? 12.319 0.921 -13.927 1.00 42.47 90 ASP A N 1
ATOM 721 C CA . ASP A 1 90 ? 13.315 1.925 -14.234 1.00 42.47 90 ASP A CA 1
ATOM 722 C C . ASP A 1 90 ? 13.368 2.749 -12.963 1.00 42.47 90 ASP A C 1
ATOM 724 O O . ASP A 1 90 ? 12.324 3.249 -12.566 1.00 42.47 90 ASP A O 1
ATOM 728 N N . GLU A 1 91 ? 14.462 2.630 -12.219 1.00 40.84 91 GLU A N 1
ATOM 729 C CA . GLU A 1 91 ? 15.208 3.709 -11.560 1.00 40.84 91 GLU A CA 1
ATOM 730 C C . GLU A 1 91 ? 16.429 3.023 -10.912 1.00 40.84 91 GLU A C 1
ATOM 732 O O . GLU A 1 91 ? 16.276 2.131 -10.069 1.00 40.84 91 GLU A O 1
ATOM 737 N N . GLY A 1 92 ? 17.625 3.350 -11.420 1.00 40.88 92 GLY A N 1
ATOM 738 C CA . GLY A 1 92 ? 18.917 2.748 -11.050 1.00 40.88 92 GLY A CA 1
ATOM 739 C C . GLY A 1 92 ? 19.416 3.037 -9.637 1.00 40.88 92 GLY A C 1
ATOM 740 O O . GLY A 1 92 ? 18.776 3.806 -8.889 1.00 40.88 92 GLY A O 1
#

pLDDT: mean 77.93, std 12.63, range [40.84, 91.06]

Mean predicted aligned error: 10.45 Å

Foldseek 3Di:
DDPPPPQDLVNLLVVLVVQLVVLVVVCVVVQFDDCPDPSNVSNVVSCLSNVDVQCPVPVDPDDDVSNVVVVVVPDDPPVVVDPDDPPDSPDD

Sequence (92 aa):
MSNYKETTRAQESTNAIERLYVTMRHLFNRGFYKPTGVSGDSLKNALLLLRPEIYGTIAEEKSELNGLIYVLERLPEGIHECRYINLTSDEG

Solvent-accessible surface area (backbone atoms only — not comparable to full-atom values): 5812 Å² total; per-residue (Å²): 134,85,86,74,76,79,76,49,72,68,58,54,37,52,53,24,50,52,51,40,52,54,50,50,52,52,34,59,78,64,70,45,83,51,69,93,35,74,70,28,49,50,45,50,53,28,47,58,70,47,53,49,74,91,48,60,53,76,82,47,97,60,89,52,62,66,48,50,50,57,51,60,76,67,51,64,88,66,58,89,72,51,91,68,84,78,84,68,80,79,56,132

Secondary structure (DSSP, 8-state):
-----PPPHHHHHHHHHHHHHHHHHHHHHHS---TTSHHHHHHHHHHHHH--GGGTTTTSSS--HHHHHHHHTTSPTTGGG-S---------

Nearest PDB structures (foldseek):
  4he8-assembly1_K  TM=5.004E-01  e=6.910E+00  Thermus thermophilus HB8

Radius of gyration: 17.18 Å; Cα contacts (8 Å, |Δi|>4): 53; chains: 1; bounding box: 33×24×63 Å